Protein AF-A0A821IIA4-F1 (afdb_monomer_lite)

pLDDT: mean 80.3, std 17.49, range [37.56, 95.81]

Secondary structure (DSSP, 8-state):
-----------GGGS-HHHHHHSHHHHHHHHHHHHHTT-HHHHHHHHHHHHHHHHHHHHHHHHTTS-HHHHHHHHHHHHHHHHHHIIIIIGGGTT-------

InterPro domains:
  IPR036305 RGS domain superfamily [SSF48097] (13-93)
  IPR044926 RGS, subdomain 2 [G3DSA:1.10.167.10] (7-100)

Structure (mmCIF, N/CA/C/O backbone):
data_AF-A0A821IIA4-F1
#
_entry.id   AF-A0A821IIA4-F1
#
loop_
_atom_site.group_PDB
_atom_site.id
_atom_site.type_symbol
_atom_site.label_atom_id
_atom_site.label_alt_id
_atom_site.label_comp_id
_atom_site.label_asym_id
_atom_site.label_entity_id
_atom_site.label_seq_id
_atom_site.pdbx_PDB_ins_code
_atom_site.Cartn_x
_atom_site.Cartn_y
_atom_site.Cartn_z
_atom_site.occupancy
_atom_site.B_iso_or_equiv
_atom_site.auth_seq_id
_atom_site.auth_comp_id
_atom_site.auth_asym_id
_atom_site.auth_atom_id
_atom_site.pdbx_PDB_model_num
ATOM 1 N N . ASP A 1 1 ? 12.006 35.104 -15.943 1.00 46.50 1 ASP A N 1
ATOM 2 C CA . ASP A 1 1 ? 11.820 33.881 -16.730 1.00 46.50 1 ASP A CA 1
ATOM 3 C C . ASP A 1 1 ? 12.836 32.860 -16.276 1.00 46.50 1 ASP A C 1
ATOM 5 O O . ASP A 1 1 ? 14.031 33.108 -16.378 1.00 46.50 1 ASP A O 1
ATOM 9 N N . ASP A 1 2 ? 12.292 31.808 -15.665 1.00 48.22 2 ASP A N 1
ATOM 10 C CA . ASP A 1 2 ? 12.897 30.498 -15.418 1.00 48.22 2 ASP A CA 1
ATOM 11 C C . ASP A 1 2 ? 14.081 30.425 -14.441 1.00 48.22 2 ASP A C 1
ATOM 13 O O . ASP A 1 2 ? 15.229 30.180 -14.806 1.00 48.22 2 ASP A O 1
ATOM 17 N N . ASP A 1 3 ? 13.757 30.539 -13.147 1.00 46.84 3 ASP A N 1
ATOM 18 C CA . ASP A 1 3 ? 14.538 29.885 -12.094 1.00 46.84 3 ASP A CA 1
ATOM 19 C C . ASP A 1 3 ? 14.408 28.361 -12.269 1.00 46.84 3 ASP A C 1
ATOM 21 O O . ASP A 1 3 ? 13.519 27.716 -11.703 1.00 46.84 3 ASP A O 1
ATOM 25 N N . ASP A 1 4 ? 15.288 27.784 -13.089 1.00 54.78 4 ASP A N 1
ATOM 26 C CA . ASP A 1 4 ? 15.502 26.343 -13.172 1.00 54.78 4 ASP A CA 1
ATOM 27 C C . ASP A 1 4 ? 15.873 25.826 -11.778 1.00 54.78 4 ASP A C 1
ATOM 29 O O . ASP A 1 4 ? 17.001 25.969 -11.295 1.00 54.78 4 ASP A O 1
ATOM 33 N N . ILE A 1 5 ? 14.899 2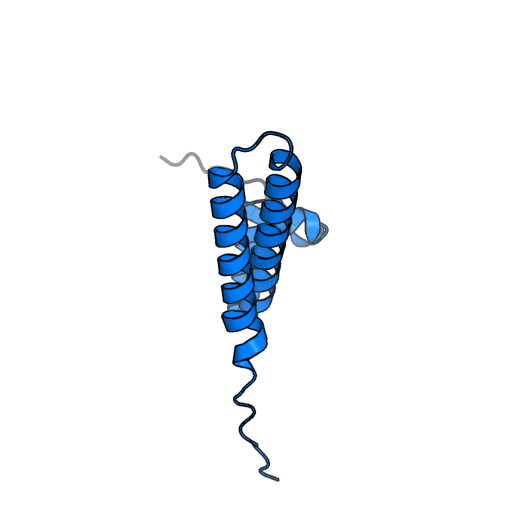5.212 -11.108 1.00 52.19 5 ILE A N 1
ATOM 34 C CA . ILE A 1 5 ? 15.121 24.459 -9.880 1.00 52.19 5 ILE A CA 1
ATOM 35 C C . ILE A 1 5 ? 16.086 23.330 -10.244 1.00 52.19 5 ILE A C 1
ATOM 37 O O . ILE A 1 5 ? 15.690 22.312 -10.815 1.00 52.19 5 ILE A O 1
ATOM 41 N N . ILE A 1 6 ? 17.366 23.505 -9.907 1.00 53.56 6 ILE A N 1
ATOM 42 C CA . ILE A 1 6 ? 18.374 22.448 -9.971 1.00 53.56 6 ILE A CA 1
ATOM 43 C C . ILE A 1 6 ? 17.992 21.420 -8.905 1.00 53.56 6 ILE A C 1
ATOM 45 O O . ILE A 1 6 ? 18.475 21.444 -7.773 1.00 53.56 6 ILE A O 1
ATOM 49 N N . LEU A 1 7 ? 17.071 20.522 -9.257 1.00 52.22 7 LEU A N 1
ATOM 50 C CA . LEU A 1 7 ? 16.818 19.319 -8.486 1.00 52.22 7 LEU A CA 1
ATOM 51 C C . LEU A 1 7 ? 18.162 18.590 -8.388 1.00 52.22 7 LEU A C 1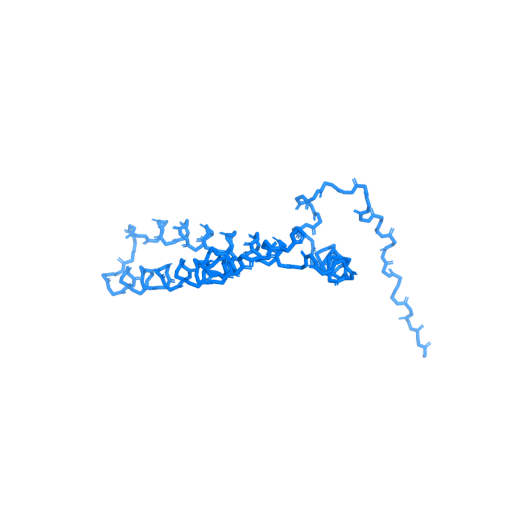
ATOM 53 O O . LEU A 1 7 ? 18.785 18.336 -9.427 1.00 52.22 7 LEU A O 1
ATOM 57 N N . PRO A 1 8 ? 18.656 18.287 -7.173 1.00 52.41 8 PRO A N 1
ATOM 58 C CA . PRO A 1 8 ? 19.904 17.565 -7.037 1.00 52.41 8 PRO A CA 1
ATOM 59 C C . PRO A 1 8 ? 19.804 16.299 -7.881 1.00 52.41 8 PRO A C 1
ATOM 61 O O . PRO A 1 8 ? 18.798 15.588 -7.842 1.00 52.41 8 PRO A O 1
ATOM 64 N N . LYS A 1 9 ? 20.837 16.050 -8.689 1.00 58.34 9 LYS A N 1
ATOM 65 C CA . LYS A 1 9 ? 20.967 14.866 -9.540 1.00 58.34 9 LYS A CA 1
ATOM 66 C C . LYS A 1 9 ? 21.227 13.664 -8.629 1.00 58.34 9 LYS A C 1
ATOM 68 O O . LYS A 1 9 ? 22.331 13.134 -8.582 1.00 58.34 9 LYS A O 1
ATOM 73 N N . VAL A 1 10 ? 20.243 13.310 -7.805 1.00 57.91 10 VAL A N 1
ATOM 74 C CA . VAL A 1 10 ? 20.335 12.200 -6.867 1.00 57.91 10 VAL A CA 1
ATOM 75 C C . VAL A 1 10 ? 20.371 10.947 -7.724 1.00 57.91 10 VAL A C 1
ATOM 77 O O . VAL A 1 10 ? 19.397 10.594 -8.388 1.00 57.91 10 VAL A O 1
ATOM 80 N N . SER A 1 11 ? 21.530 10.296 -7.766 1.00 67.12 11 SER A N 1
ATOM 81 C CA . SER A 1 11 ? 21.643 8.967 -8.348 1.00 67.12 11 SER A CA 1
ATOM 82 C C . SER A 1 11 ? 20.930 7.995 -7.410 1.00 67.12 11 SER A C 1
ATOM 84 O O . SER A 1 11 ? 21.545 7.374 -6.552 1.00 67.12 11 SER A O 1
ATOM 86 N N . TYR A 1 12 ? 19.610 7.861 -7.560 1.00 68.19 12 TYR A N 1
ATOM 87 C CA . TYR A 1 12 ? 18.808 6.892 -6.799 1.00 68.19 12 TYR A CA 1
ATOM 88 C C . TYR A 1 12 ? 19.237 5.440 -7.058 1.00 68.19 12 TYR A C 1
ATOM 90 O O . TYR A 1 12 ? 18.822 4.534 -6.349 1.00 68.19 12 TYR A O 1
ATOM 98 N N . ARG A 1 13 ? 20.079 5.216 -8.073 1.00 66.69 13 ARG A N 1
ATOM 99 C CA . ARG A 1 13 ? 20.547 3.903 -8.517 1.00 66.69 13 ARG A CA 1
ATOM 100 C C . ARG A 1 13 ? 21.415 3.181 -7.485 1.00 66.69 13 ARG A C 1
ATOM 102 O O . ARG A 1 13 ? 21.458 1.957 -7.501 1.00 66.69 13 ARG A O 1
ATOM 109 N N . GLU A 1 14 ? 22.117 3.929 -6.641 1.00 80.25 14 GLU A N 1
ATOM 110 C CA . GLU A 1 14 ? 23.046 3.377 -5.644 1.00 80.25 14 GLU A CA 1
ATOM 111 C C . GLU A 1 14 ? 22.449 3.348 -4.235 1.00 80.25 14 GLU A C 1
ATOM 113 O O . GLU A 1 14 ? 23.069 2.822 -3.312 1.00 80.25 14 GLU A O 1
ATOM 118 N N . LEU A 1 15 ? 21.242 3.892 -4.060 1.00 83.12 15 LEU A N 1
ATOM 119 C CA . LEU A 1 15 ? 20.584 3.887 -2.765 1.00 83.12 15 LEU A CA 1
ATOM 120 C C . LEU A 1 15 ? 20.002 2.499 -2.466 1.00 83.12 15 LEU A C 1
ATOM 122 O O . LEU A 1 15 ? 19.442 1.851 -3.358 1.00 83.12 15 LEU A O 1
ATOM 126 N N . PRO A 1 16 ? 20.072 2.040 -1.207 1.00 89.50 16 PRO A N 1
ATOM 127 C CA . PRO A 1 16 ? 19.329 0.871 -0.768 1.00 89.50 16 PRO A CA 1
ATOM 128 C C . PRO A 1 16 ? 17.838 1.020 -1.088 1.00 89.50 16 PRO A C 1
ATOM 1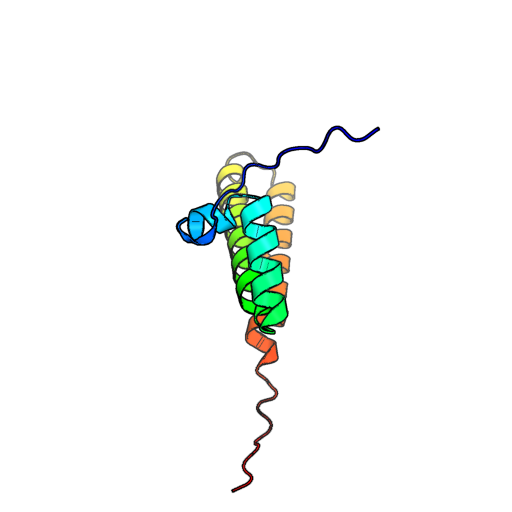30 O O . PRO A 1 16 ? 17.271 2.102 -0.937 1.00 89.50 16 PRO A O 1
ATOM 133 N N . LEU A 1 17 ? 17.169 -0.080 -1.449 1.00 85.56 17 LEU A N 1
ATOM 134 C CA . LEU A 1 17 ? 15.736 -0.059 -1.770 1.00 85.56 17 LEU A CA 1
ATOM 135 C C . LEU A 1 17 ? 14.903 0.594 -0.655 1.00 85.56 17 LEU A C 1
ATOM 137 O O . LEU A 1 17 ? 14.004 1.375 -0.939 1.00 85.56 17 LEU A O 1
ATOM 141 N N . ALA A 1 18 ? 15.238 0.340 0.611 1.00 86.69 18 ALA A N 1
ATOM 142 C CA . ALA A 1 18 ? 14.560 0.964 1.746 1.00 86.69 18 ALA A CA 1
ATOM 143 C C . ALA A 1 18 ? 14.663 2.503 1.742 1.00 86.69 18 ALA A C 1
ATOM 145 O O . ALA A 1 18 ? 13.707 3.180 2.107 1.00 86.69 18 ALA A O 1
ATOM 146 N N . GLU A 1 19 ? 15.790 3.071 1.312 1.00 87.69 19 GLU A N 1
ATOM 147 C CA . GLU A 1 19 ? 15.958 4.525 1.201 1.00 87.69 19 GLU A CA 1
ATOM 148 C C . GLU A 1 19 ? 15.195 5.096 0.006 1.00 87.69 19 GLU A C 1
ATOM 150 O O . GLU A 1 19 ? 14.598 6.166 0.114 1.00 87.69 19 GLU A O 1
ATOM 155 N N . ILE A 1 20 ? 15.147 4.358 -1.108 1.00 88.50 20 ILE A N 1
ATOM 156 C CA . ILE A 1 20 ? 14.335 4.718 -2.276 1.00 88.50 20 ILE A CA 1
ATOM 157 C C . ILE A 1 20 ? 12.853 4.773 -1.888 1.00 88.50 20 ILE A C 1
ATOM 159 O O . ILE A 1 20 ? 12.179 5.750 -2.201 1.00 88.50 20 ILE A O 1
ATOM 163 N N . LEU A 1 21 ? 12.357 3.761 -1.169 1.00 88.25 21 LEU A N 1
ATOM 164 C CA . LEU A 1 21 ? 10.950 3.661 -0.769 1.00 88.25 21 LEU A CA 1
ATOM 165 C C . LEU A 1 21 ? 10.543 4.705 0.285 1.00 88.25 21 LEU A C 1
ATOM 167 O O . LEU A 1 21 ? 9.384 5.108 0.317 1.00 88.25 21 LEU A O 1
ATOM 171 N N . ASN A 1 22 ? 11.481 5.168 1.117 1.00 85.44 22 ASN A N 1
ATOM 172 C CA . ASN A 1 22 ? 11.237 6.203 2.130 1.00 85.44 22 ASN A CA 1
ATOM 173 C C . ASN A 1 22 ? 11.431 7.640 1.608 1.00 85.44 22 ASN A C 1
ATOM 175 O O . ASN A 1 22 ? 11.149 8.600 2.325 1.00 85.44 22 ASN A O 1
ATOM 179 N N . ASN A 1 23 ? 11.914 7.816 0.375 1.00 85.81 23 ASN A N 1
ATOM 180 C CA . ASN A 1 23 ? 12.097 9.118 -0.259 1.00 85.81 23 ASN A CA 1
ATOM 181 C C . ASN A 1 23 ? 10.989 9.361 -1.292 1.00 85.81 23 ASN A C 1
ATOM 183 O O . ASN A 1 23 ? 10.896 8.618 -2.261 1.00 85.81 23 ASN A O 1
ATOM 187 N N . CYS A 1 24 ? 10.195 10.429 -1.150 1.00 83.31 24 CYS A N 1
ATOM 188 C CA . CYS A 1 24 ? 9.064 10.692 -2.054 1.00 83.31 24 CYS A CA 1
ATOM 189 C C . CYS A 1 24 ? 9.465 10.747 -3.541 1.00 83.31 24 CYS A C 1
ATOM 191 O O . CYS A 1 24 ? 8.755 10.214 -4.389 1.00 83.31 24 CYS A O 1
ATOM 193 N N . ASN A 1 25 ? 10.618 11.345 -3.856 1.00 86.44 25 ASN A N 1
ATOM 194 C CA . ASN A 1 25 ? 11.112 11.434 -5.231 1.00 86.44 25 ASN A CA 1
ATOM 195 C C . ASN A 1 25 ? 11.665 10.083 -5.708 1.00 86.44 25 ASN A C 1
ATOM 197 O O . ASN A 1 25 ? 11.403 9.671 -6.835 1.00 86.44 25 ASN A O 1
ATOM 201 N N . GLY A 1 26 ? 12.412 9.382 -4.848 1.00 86.00 26 GLY A N 1
ATOM 202 C CA . GLY A 1 26 ? 12.944 8.048 -5.138 1.00 86.00 26 GLY A CA 1
ATOM 203 C C . GLY A 1 26 ? 11.833 7.039 -5.423 1.00 86.00 26 GLY A C 1
ATOM 204 O O . GLY A 1 26 ? 11.902 6.309 -6.413 1.00 86.00 26 GLY A O 1
ATOM 205 N N . LEU A 1 27 ? 10.778 7.061 -4.608 1.00 89.69 27 LEU A N 1
ATOM 206 C CA . LEU A 1 27 ? 9.596 6.231 -4.774 1.00 89.69 27 LEU A CA 1
ATOM 207 C C . LEU A 1 27 ? 8.887 6.524 -6.099 1.00 89.69 27 LEU A C 1
ATOM 209 O O . LEU A 1 27 ? 8.574 5.585 -6.822 1.00 89.69 27 LEU A O 1
ATOM 213 N N . ASP A 1 28 ? 8.679 7.793 -6.460 1.00 90.19 28 ASP A N 1
ATOM 214 C CA . ASP A 1 28 ? 8.019 8.157 -7.723 1.00 90.19 28 ASP A CA 1
ATOM 215 C C . ASP A 1 28 ? 8.792 7.642 -8.952 1.00 90.19 28 ASP A C 1
ATOM 217 O O . ASP A 1 28 ? 8.217 7.004 -9.838 1.00 90.19 28 ASP A O 1
ATOM 221 N N . TYR A 1 29 ? 10.118 7.822 -8.986 1.00 89.44 29 TYR A N 1
ATOM 222 C CA . TYR A 1 29 ? 10.949 7.269 -10.063 1.00 89.44 29 TYR A CA 1
ATOM 223 C C . TYR A 1 29 ? 10.926 5.738 -10.094 1.00 89.44 29 TYR A C 1
ATOM 225 O O . TYR A 1 29 ? 10.863 5.142 -11.172 1.00 89.44 29 TYR A O 1
ATOM 233 N N . PHE A 1 30 ? 10.952 5.093 -8.928 1.00 90.31 30 PHE A N 1
ATOM 234 C CA . PHE A 1 30 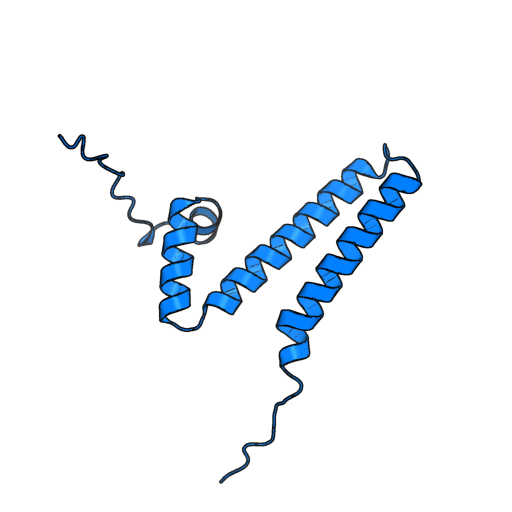? 10.886 3.641 -8.822 1.00 90.31 30 PHE A CA 1
ATOM 235 C C . PHE A 1 30 ? 9.535 3.087 -9.294 1.00 90.31 30 PHE A C 1
ATOM 237 O O . PHE A 1 30 ? 9.504 2.108 -10.040 1.00 90.31 30 PHE A O 1
ATOM 244 N N . LEU A 1 31 ? 8.422 3.740 -8.946 1.00 92.56 31 LEU A N 1
ATOM 245 C CA . LEU A 1 31 ? 7.087 3.369 -9.416 1.00 92.56 31 LEU A CA 1
ATOM 246 C C . LEU A 1 31 ? 6.957 3.540 -10.932 1.00 92.56 31 LEU A C 1
ATOM 248 O O . LEU A 1 31 ? 6.447 2.636 -11.590 1.00 92.56 31 LEU A O 1
ATOM 252 N N . LYS A 1 32 ? 7.481 4.631 -11.506 1.00 91.94 32 LYS A N 1
ATOM 253 C CA . LYS A 1 32 ? 7.525 4.833 -12.968 1.00 91.94 32 LYS A CA 1
ATOM 254 C C . LYS A 1 32 ? 8.326 3.742 -13.678 1.00 91.94 32 LYS A C 1
ATOM 256 O O . LYS A 1 32 ? 7.911 3.260 -14.730 1.00 91.94 32 LYS A O 1
ATOM 261 N N . PHE A 1 33 ? 9.454 3.328 -13.099 1.00 91.00 33 PHE A N 1
ATOM 262 C CA . PHE A 1 33 ? 10.245 2.210 -13.611 1.00 91.00 33 PHE A CA 1
ATOM 263 C C . PHE A 1 33 ? 9.482 0.881 -13.537 1.00 91.00 33 PHE A C 1
ATOM 265 O O . PHE A 1 33 ? 9.438 0.145 -14.513 1.00 91.00 33 PHE A O 1
ATOM 272 N N . LEU A 1 34 ? 8.834 0.567 -12.415 1.00 93.75 34 LEU A N 1
ATOM 273 C CA . LEU A 1 34 ? 8.047 -0.662 -12.316 1.00 93.75 34 LEU A CA 1
ATOM 274 C C . LEU A 1 34 ? 6.821 -0.642 -13.230 1.00 93.75 34 LEU A C 1
ATOM 276 O O . LEU A 1 34 ? 6.455 -1.676 -13.777 1.00 93.75 34 LEU A O 1
ATOM 280 N N . GLN A 1 35 ? 6.206 0.520 -13.437 1.00 94.19 35 GLN A N 1
ATOM 281 C CA . GLN A 1 35 ? 5.097 0.679 -14.371 1.00 94.19 35 GLN A CA 1
ATOM 282 C C . GLN A 1 35 ? 5.525 0.394 -15.815 1.00 94.19 35 GLN A C 1
ATOM 284 O O . GLN A 1 35 ? 4.775 -0.251 -16.542 1.00 94.19 35 GLN A O 1
ATOM 289 N N . SER A 1 36 ? 6.733 0.798 -16.229 1.00 94.56 36 SER A N 1
ATOM 290 C CA . SER A 1 36 ? 7.242 0.477 -17.572 1.00 94.56 36 SER A CA 1
ATOM 291 C C . SER A 1 36 ? 7.547 -1.013 -17.774 1.00 94.56 36 SER A C 1
ATOM 293 O O . SER A 1 36 ? 7.650 -1.463 -18.914 1.00 94.56 36 SER A O 1
ATOM 295 N N . LEU A 1 37 ? 7.651 -1.777 -16.683 1.00 95.06 37 LEU A N 1
ATOM 296 C CA . LEU A 1 37 ? 7.841 -3.228 -16.678 1.00 95.06 37 LEU A CA 1
ATOM 297 C C . LEU A 1 37 ? 6.552 -4.016 -16.394 1.00 95.06 37 LEU A C 1
ATOM 299 O O . LEU A 1 37 ? 6.630 -5.225 -16.197 1.00 95.06 37 LEU A O 1
ATOM 303 N N . ASP A 1 38 ? 5.394 -3.348 -16.313 1.00 91.56 38 ASP A N 1
ATOM 304 C CA . ASP A 1 38 ? 4.122 -3.943 -15.861 1.00 91.56 38 ASP A CA 1
ATOM 305 C C . ASP A 1 38 ? 4.239 -4.659 -14.493 1.00 91.56 38 ASP A C 1
ATOM 307 O O . ASP A 1 38 ? 3.581 -5.647 -14.182 1.00 91.56 38 ASP A O 1
ATOM 311 N N . ALA A 1 39 ? 5.134 -4.146 -13.647 1.00 91.12 39 ALA A N 1
ATOM 312 C CA . ALA A 1 39 ? 5.531 -4.712 -12.361 1.00 91.12 39 ALA A CA 1
ATOM 313 C C . ALA A 1 39 ? 5.104 -3.829 -11.173 1.00 91.12 39 ALA A C 1
ATOM 315 O O . ALA A 1 39 ? 5.459 -4.096 -10.023 1.00 91.12 39 ALA A O 1
ATOM 316 N N . VAL A 1 40 ? 4.332 -2.763 -11.425 1.00 92.06 40 VAL A N 1
ATOM 317 C CA . VAL A 1 40 ? 3.899 -1.797 -10.396 1.00 92.06 40 VAL A CA 1
ATOM 318 C C . VAL A 1 40 ? 3.085 -2.453 -9.275 1.00 92.06 40 VAL A C 1
ATOM 320 O O . VAL A 1 40 ? 3.138 -2.010 -8.127 1.00 92.06 40 VAL A O 1
ATOM 323 N N . GLY A 1 41 ? 2.404 -3.566 -9.574 1.00 90.25 41 GLY A N 1
ATOM 324 C CA . GLY A 1 41 ? 1.667 -4.359 -8.591 1.00 90.25 41 GLY A CA 1
ATOM 325 C C . GLY A 1 41 ? 2.524 -4.819 -7.406 1.00 90.25 41 GLY A C 1
ATOM 326 O O . GLY A 1 41 ? 2.033 -4.816 -6.281 1.00 90.25 41 GLY A O 1
ATOM 327 N N . TYR A 1 42 ? 3.810 -5.130 -7.614 1.00 89.75 42 TYR A N 1
ATOM 328 C CA . TYR A 1 42 ? 4.703 -5.558 -6.529 1.00 89.75 42 TYR A CA 1
ATOM 329 C C . TYR A 1 42 ? 5.000 -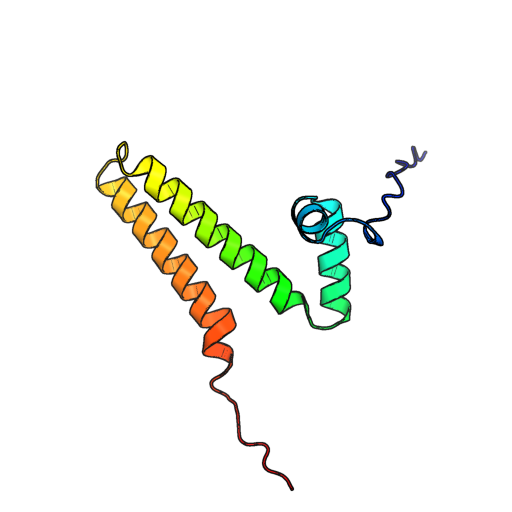4.432 -5.533 1.00 89.75 42 TYR A C 1
ATOM 331 O O . TYR A 1 42 ? 4.988 -4.658 -4.323 1.00 89.75 42 TYR A O 1
ATOM 339 N N . ALA A 1 43 ? 5.235 -3.210 -6.022 1.00 90.31 43 ALA A N 1
ATOM 340 C CA . ALA A 1 43 ? 5.441 -2.061 -5.144 1.00 90.31 43 ALA A CA 1
ATOM 341 C C . ALA A 1 43 ? 4.143 -1.646 -4.448 1.00 90.31 43 ALA A C 1
ATOM 343 O O . ALA A 1 43 ? 4.161 -1.389 -3.248 1.00 90.31 43 ALA A O 1
ATOM 344 N N . ASN A 1 44 ? 3.013 -1.650 -5.158 1.00 90.81 44 ASN A N 1
ATOM 345 C CA . ASN A 1 44 ? 1.717 -1.334 -4.557 1.00 90.81 44 ASN A CA 1
ATOM 346 C C . ASN A 1 44 ? 1.341 -2.332 -3.452 1.00 90.81 44 ASN A C 1
ATOM 348 O O . ASN A 1 44 ? 0.867 -1.919 -2.394 1.00 90.81 44 ASN A O 1
ATOM 352 N N . PHE A 1 45 ? 1.622 -3.624 -3.652 1.00 92.44 45 PHE A N 1
ATOM 353 C CA . PHE A 1 45 ? 1.472 -4.634 -2.607 1.00 92.44 45 PHE A CA 1
ATOM 354 C C . PHE A 1 45 ? 2.307 -4.287 -1.372 1.00 92.44 45 PHE A C 1
ATOM 356 O O . PHE A 1 45 ? 1.767 -4.226 -0.268 1.00 92.44 45 PHE A O 1
ATOM 363 N N . TYR A 1 46 ? 3.605 -4.021 -1.558 1.00 91.81 46 TYR A N 1
ATOM 364 C CA . TYR A 1 46 ? 4.502 -3.677 -0.455 1.00 91.81 46 TYR A CA 1
ATOM 365 C C . TYR A 1 46 ? 4.010 -2.446 0.318 1.00 91.81 46 TYR A C 1
ATOM 367 O O . TYR A 1 46 ? 3.913 -2.490 1.542 1.00 91.81 46 TYR A O 1
ATOM 375 N N . LEU A 1 47 ? 3.654 -1.366 -0.383 1.00 91.38 47 LEU A N 1
ATOM 376 C CA . LEU A 1 47 ? 3.202 -0.118 0.238 1.00 91.38 47 LEU A CA 1
ATOM 377 C C . LEU A 1 47 ? 1.898 -0.306 1.025 1.00 91.38 47 LEU A C 1
ATOM 379 O O . LEU A 1 47 ? 1.784 0.181 2.148 1.00 91.38 47 LEU A O 1
ATOM 383 N N . ASN A 1 48 ? 0.936 -1.052 0.477 1.00 92.94 48 ASN A N 1
ATOM 384 C CA . ASN A 1 48 ? -0.322 -1.340 1.168 1.00 92.94 48 ASN A CA 1
ATOM 385 C C . ASN A 1 48 ? -0.111 -2.252 2.387 1.00 92.94 48 ASN A C 1
ATOM 387 O O . ASN A 1 48 ? -0.727 -2.038 3.433 1.00 92.94 48 ASN A O 1
ATOM 391 N N . ALA A 1 49 ? 0.778 -3.245 2.285 1.00 94.12 49 ALA A N 1
ATOM 392 C CA . ALA A 1 49 ? 1.133 -4.109 3.407 1.00 94.12 49 ALA A CA 1
ATOM 393 C C . ALA A 1 49 ? 1.834 -3.321 4.525 1.00 94.12 49 ALA A C 1
ATOM 395 O O . ALA A 1 49 ? 1.533 -3.510 5.706 1.00 94.12 49 ALA A O 1
ATOM 396 N N . GLU A 1 50 ? 2.719 -2.394 4.162 1.00 92.88 50 GLU A N 1
ATOM 397 C CA . GLU A 1 50 ? 3.403 -1.519 5.110 1.00 92.88 50 GLU A CA 1
ATOM 398 C C . GLU A 1 50 ? 2.428 -0.542 5.785 1.00 92.88 50 GLU A C 1
ATOM 400 O O . GLU A 1 50 ? 2.471 -0.368 7.005 1.00 92.88 50 GLU A O 1
ATOM 405 N N . ALA A 1 51 ? 1.475 0.020 5.034 1.00 92.38 51 ALA A N 1
ATOM 406 C CA . ALA A 1 51 ? 0.402 0.842 5.589 1.00 92.38 51 ALA A CA 1
ATOM 407 C C . ALA A 1 51 ? -0.457 0.058 6.596 1.00 92.38 51 ALA A C 1
ATOM 409 O O . ALA A 1 51 ? -0.742 0.559 7.686 1.00 92.38 51 ALA A O 1
ATOM 410 N N . PHE A 1 52 ? -0.818 -1.190 6.277 1.00 95.44 52 PHE A N 1
ATOM 411 C CA . PHE A 1 52 ? -1.538 -2.079 7.192 1.00 95.44 52 PHE A CA 1
ATOM 412 C C . PHE A 1 52 ? -0.733 -2.367 8.469 1.00 95.44 52 PHE A C 1
ATOM 414 O O . PHE A 1 52 ? -1.262 -2.256 9.579 1.00 95.44 52 PHE A O 1
ATOM 421 N N . ARG A 1 53 ? 0.565 -2.668 8.335 1.00 94.81 53 ARG A N 1
ATOM 422 C CA . ARG A 1 53 ? 1.472 -2.894 9.471 1.00 94.81 53 ARG A CA 1
ATOM 423 C C . ARG A 1 53 ? 1.548 -1.666 10.384 1.00 94.81 53 ARG A C 1
ATOM 425 O O . ARG A 1 53 ? 1.447 -1.802 11.605 1.00 94.81 53 ARG A O 1
ATOM 432 N N . CYS A 1 54 ? 1.703 -0.477 9.803 1.00 92.19 54 CYS A N 1
ATOM 433 C CA . CYS A 1 54 ? 1.744 0.789 10.532 1.00 92.19 54 CYS A CA 1
ATOM 434 C C . CYS A 1 54 ? 0.425 1.071 11.259 1.00 92.19 54 CYS A C 1
ATOM 436 O O . CYS A 1 54 ? 0.448 1.366 12.454 1.00 92.19 54 CYS A O 1
ATOM 438 N N . ALA A 1 55 ? -0.719 0.895 10.589 1.00 92.31 55 ALA A N 1
ATOM 439 C CA . ALA A 1 55 ? -2.033 1.049 11.209 1.00 92.31 55 ALA A CA 1
ATOM 440 C C . ALA A 1 55 ? -2.212 0.099 12.407 1.00 92.31 55 ALA A C 1
ATOM 442 O O . ALA A 1 55 ? -2.691 0.514 13.463 1.00 92.31 55 ALA A O 1
ATOM 443 N N . GLY A 1 56 ? -1.766 -1.157 12.283 1.00 92.56 56 GLY A N 1
ATOM 444 C CA . GLY A 1 56 ? -1.836 -2.147 13.361 1.00 92.56 56 GLY A CA 1
ATOM 445 C C . GLY A 1 56 ? -0.973 -1.773 14.569 1.00 92.56 56 GLY A C 1
ATOM 446 O O . GLY A 1 56 ? -1.415 -1.888 15.718 1.00 92.56 56 GLY A O 1
ATOM 447 N N . ALA A 1 57 ? 0.238 -1.265 14.326 1.00 91.12 57 ALA A N 1
ATOM 448 C CA . ALA A 1 57 ? 1.123 -0.779 15.381 1.00 91.12 57 ALA A CA 1
ATOM 449 C C . ALA A 1 57 ? 0.522 0.436 16.109 1.00 91.12 57 ALA A C 1
ATOM 451 O O . ALA A 1 57 ? 0.490 0.460 17.342 1.00 91.12 57 ALA A O 1
ATOM 452 N N . SER A 1 58 ? -0.018 1.407 15.366 1.00 88.94 58 SER A N 1
ATOM 453 C CA . SER A 1 58 ? -0.682 2.583 15.936 1.00 88.94 58 SER A CA 1
ATOM 454 C C . SER A 1 58 ? -1.923 2.209 16.749 1.00 88.94 58 SER A C 1
ATOM 456 O O . SER A 1 58 ? -2.079 2.679 17.876 1.00 88.94 58 SER A O 1
ATOM 458 N N . ALA A 1 59 ? -2.768 1.312 16.234 1.00 88.25 59 ALA A N 1
ATOM 459 C CA . ALA A 1 59 ? -3.944 0.822 16.949 1.00 88.25 59 ALA A CA 1
ATOM 460 C C . ALA A 1 59 ? -3.562 0.114 18.260 1.00 88.25 59 ALA A C 1
ATOM 462 O O . ALA A 1 59 ? -4.204 0.330 19.289 1.00 88.25 59 ALA A O 1
ATOM 463 N N . SER A 1 60 ? -2.482 -0.673 18.250 1.00 86.00 60 SER A N 1
ATOM 464 C CA . SER A 1 60 ? -1.971 -1.366 19.440 1.00 86.00 60 SER A CA 1
ATOM 465 C C . SER A 1 60 ? -1.463 -0.389 20.506 1.00 86.00 60 SER A C 1
ATOM 467 O O . SER A 1 60 ? -1.764 -0.549 21.686 1.00 86.00 60 SER A O 1
ATOM 469 N N . GLN A 1 61 ? -0.744 0.664 20.104 1.00 85.06 61 GLN A N 1
ATOM 470 C CA . GLN A 1 61 ? -0.264 1.710 21.019 1.00 85.06 61 GLN A CA 1
ATOM 471 C C . GLN A 1 61 ? -1.410 2.523 21.633 1.00 85.06 61 GLN A C 1
ATOM 473 O O . GLN A 1 61 ? -1.346 2.924 22.796 1.00 85.06 61 GLN A O 1
ATOM 478 N N . GLN A 1 62 ? -2.465 2.764 20.856 1.00 83.12 62 GLN A N 1
ATOM 479 C CA . GLN A 1 62 ? -3.646 3.493 21.309 1.00 83.12 62 GLN A CA 1
ATOM 480 C C . GLN A 1 62 ? -4.581 2.631 22.157 1.00 83.12 62 GLN A C 1
ATOM 482 O O . GLN A 1 62 ? -5.354 3.185 22.932 1.00 83.12 62 GLN A O 1
ATOM 487 N N . HIS A 1 63 ? -4.500 1.300 22.070 1.00 78.50 63 HIS A N 1
ATOM 488 C CA . HIS A 1 63 ? -5.437 0.386 22.725 1.00 78.50 63 HIS A CA 1
ATOM 489 C C . HIS A 1 63 ? -5.579 0.648 24.231 1.00 78.50 63 HIS A C 1
ATOM 491 O O . HIS A 1 63 ? -6.694 0.721 24.737 1.00 78.50 63 HIS A O 1
ATOM 497 N N . ALA A 1 64 ? -4.467 0.894 24.931 1.00 76.06 64 ALA A N 1
ATOM 498 C CA . ALA A 1 64 ? -4.461 1.176 26.370 1.00 76.06 64 ALA A CA 1
ATOM 499 C C . ALA A 1 64 ? -5.089 2.533 26.761 1.00 76.06 64 ALA A C 1
ATOM 501 O O . ALA A 1 64 ? -5.327 2.774 27.941 1.00 76.06 64 ALA A O 1
ATOM 502 N N . ARG A 1 65 ? -5.311 3.439 25.799 1.00 80.88 65 ARG A N 1
ATOM 503 C CA . ARG A 1 65 ? -5.789 4.819 26.017 1.00 80.88 65 ARG A CA 1
ATOM 504 C C . ARG A 1 65 ? -7.090 5.143 25.273 1.00 80.88 65 ARG A C 1
ATOM 506 O O . ARG A 1 65 ? -7.637 6.223 25.466 1.00 80.88 65 ARG A O 1
ATOM 513 N N . ALA A 1 66 ? -7.552 4.246 24.408 1.00 82.19 66 ALA A N 1
ATOM 514 C CA . ALA A 1 66 ? -8.701 4.443 23.537 1.00 82.19 66 ALA A CA 1
ATOM 515 C C . ALA A 1 66 ? -10.012 4.044 24.227 1.00 82.19 66 ALA A C 1
ATOM 517 O O . ALA A 1 66 ? -10.053 3.106 25.023 1.00 82.19 66 ALA A O 1
ATOM 518 N N . THR A 1 67 ? -11.097 4.734 23.878 1.00 90.44 67 THR A N 1
ATOM 519 C CA . THR A 1 67 ? -12.455 4.314 24.241 1.00 90.44 67 THR A CA 1
ATOM 520 C C . THR A 1 67 ? -12.824 3.018 23.514 1.00 90.44 67 THR A C 1
ATOM 522 O O . THR A 1 67 ? -12.226 2.674 22.493 1.00 90.44 67 THR A O 1
ATOM 525 N N . VAL A 1 68 ? -13.842 2.307 24.007 1.00 87.62 68 VAL A N 1
ATOM 526 C CA . VAL A 1 68 ? -14.349 1.077 23.366 1.00 87.62 68 VAL A CA 1
ATOM 527 C C . VAL A 1 68 ? -14.769 1.333 21.914 1.00 87.62 68 VAL A C 1
ATOM 529 O O . VAL A 1 68 ? -14.432 0.549 21.032 1.00 87.62 68 VAL A O 1
ATOM 532 N N . GLU A 1 69 ? -15.434 2.459 21.650 1.00 88.06 69 GLU A N 1
ATOM 533 C CA . GLU A 1 69 ? -15.828 2.867 20.295 1.00 88.06 69 GLU A CA 1
ATOM 534 C C . GLU A 1 69 ? -14.609 3.062 19.387 1.00 88.06 69 GLU A C 1
ATOM 536 O O . GLU A 1 69 ? -14.572 2.561 18.267 1.00 88.06 69 GLU A O 1
ATOM 541 N N . GLN A 1 70 ? -13.557 3.719 19.880 1.00 86.62 70 GLN A N 1
ATOM 542 C CA . GLN A 1 70 ? -12.352 3.949 19.088 1.00 86.62 70 GLN A CA 1
ATOM 543 C C . GLN A 1 70 ? -11.561 2.659 18.838 1.00 86.62 70 GLN A C 1
ATOM 545 O O . GLN A 1 70 ? -10.977 2.482 17.769 1.00 86.62 70 GLN A O 1
ATOM 550 N N . GLN A 1 71 ? -11.583 1.720 19.786 1.00 86.31 71 GLN A N 1
ATOM 551 C CA . GLN A 1 71 ? -11.034 0.382 19.575 1.00 86.31 71 GLN A CA 1
ATOM 552 C C . GLN A 1 71 ? -11.807 -0.386 18.493 1.00 86.31 71 GLN A C 1
ATOM 554 O O . GLN A 1 71 ? -11.176 -1.025 17.650 1.00 86.31 71 GLN A O 1
ATOM 559 N N . GLN A 1 72 ? -13.142 -0.304 18.480 1.00 88.50 72 GLN A N 1
ATOM 560 C CA . GLN A 1 72 ? -13.976 -0.936 17.452 1.00 88.50 72 GLN A CA 1
ATOM 561 C C . GLN A 1 72 ? -13.701 -0.354 16.063 1.00 88.50 72 GLN A C 1
ATOM 563 O O . GLN A 1 72 ? -13.429 -1.115 15.135 1.00 88.50 72 GLN A O 1
ATOM 568 N N . THR A 1 73 ? -13.657 0.974 15.935 1.00 91.06 73 THR A N 1
ATOM 569 C CA . THR A 1 73 ? -13.319 1.650 14.673 1.00 91.06 73 THR A CA 1
ATOM 570 C C . THR A 1 73 ? -11.939 1.235 14.163 1.00 91.06 73 THR A C 1
ATOM 572 O O . THR A 1 73 ? -11.782 0.894 12.992 1.00 91.06 73 THR A O 1
ATOM 575 N N . ASN A 1 74 ? -10.932 1.191 15.042 1.00 90.81 74 ASN A N 1
ATOM 576 C CA . ASN A 1 74 ? -9.586 0.754 14.670 1.00 90.81 74 ASN A CA 1
ATOM 577 C C . ASN A 1 74 ? -9.573 -0.700 14.168 1.00 90.81 74 ASN A C 1
ATOM 579 O O . ASN A 1 74 ? -8.899 -1.007 13.185 1.00 90.81 74 ASN A O 1
ATOM 583 N N . GLN A 1 75 ? -10.324 -1.599 14.811 1.00 92.00 75 GLN A N 1
ATOM 584 C CA . GLN A 1 75 ? -10.442 -2.988 14.359 1.00 92.00 75 GLN A CA 1
ATOM 585 C C . GLN A 1 75 ? -11.153 -3.107 13.008 1.00 92.00 75 GLN A C 1
ATOM 587 O O . GLN A 1 75 ? -10.748 -3.925 12.182 1.00 92.00 75 GLN A O 1
ATOM 592 N N . GLU A 1 76 ? -12.188 -2.305 12.764 1.00 94.75 76 GLU A N 1
ATOM 593 C CA . GLU A 1 76 ? -12.910 -2.297 11.492 1.00 94.75 76 GLU A CA 1
ATOM 594 C C . GLU A 1 76 ? -12.030 -1.796 10.341 1.00 94.75 76 GLU A C 1
ATOM 596 O O . GLU A 1 76 ? -11.957 -2.448 9.299 1.00 94.75 76 GLU A O 1
ATOM 601 N N . ILE A 1 77 ? -11.278 -0.711 10.557 1.00 93.56 77 ILE A N 1
ATOM 602 C CA . ILE A 1 77 ? -10.302 -0.198 9.585 1.00 93.56 77 ILE A CA 1
ATOM 603 C C . ILE A 1 77 ? -9.280 -1.283 9.234 1.00 93.56 77 ILE A C 1
ATOM 605 O O . ILE A 1 77 ? -9.077 -1.581 8.058 1.00 93.56 77 ILE A O 1
ATOM 609 N N . LEU A 1 78 ? -8.675 -1.921 10.241 1.00 94.62 78 LEU A N 1
ATOM 610 C CA . LEU A 1 78 ? -7.690 -2.982 10.015 1.00 94.62 78 LEU A CA 1
ATOM 611 C C . LEU A 1 78 ? -8.290 -4.168 9.260 1.00 94.62 78 LEU A C 1
ATOM 613 O O . LEU A 1 78 ? -7.655 -4.709 8.356 1.00 94.62 78 LEU A O 1
ATOM 617 N N . ARG A 1 79 ? -9.521 -4.563 9.596 1.00 95.81 79 ARG A N 1
ATOM 618 C CA . ARG A 1 79 ? -10.222 -5.642 8.897 1.00 95.81 79 ARG A CA 1
ATOM 619 C C . ARG A 1 79 ? -10.443 -5.303 7.423 1.00 95.81 79 ARG A C 1
ATOM 621 O O . ARG A 1 79 ? -10.204 -6.165 6.582 1.00 95.81 79 ARG A O 1
ATOM 628 N N . ASN A 1 80 ? -10.872 -4.081 7.116 1.00 95.62 80 ASN A N 1
ATOM 629 C CA . ASN A 1 80 ? -11.101 -3.642 5.740 1.00 95.62 80 ASN A CA 1
ATOM 630 C C . ASN A 1 80 ? -9.788 -3.598 4.946 1.00 95.62 80 ASN A C 1
ATOM 632 O O . ASN A 1 80 ? -9.710 -4.194 3.880 1.00 95.62 80 ASN A O 1
ATOM 636 N N . MET A 1 81 ? -8.718 -3.040 5.520 1.00 95.44 81 MET A N 1
ATOM 637 C CA . MET A 1 81 ? -7.393 -3.038 4.885 1.00 95.44 81 MET A CA 1
ATOM 638 C C . MET A 1 81 ? -6.865 -4.455 4.609 1.00 95.44 81 MET A C 1
ATOM 640 O O . MET A 1 81 ? -6.316 -4.723 3.541 1.00 95.44 81 MET A O 1
ATOM 644 N N . ALA A 1 82 ? -7.030 -5.381 5.561 1.00 94.31 82 ALA A N 1
ATOM 645 C CA . ALA A 1 82 ? -6.626 -6.774 5.382 1.00 94.31 82 ALA A CA 1
ATOM 646 C C . ALA A 1 82 ? -7.437 -7.465 4.277 1.00 94.31 82 ALA A C 1
ATOM 648 O O . ALA A 1 82 ? -6.881 -8.223 3.482 1.00 94.31 82 ALA A O 1
ATOM 649 N N . LYS A 1 83 ? -8.745 -7.194 4.218 1.00 93.62 83 LYS A N 1
ATOM 650 C CA . LYS A 1 83 ? -9.626 -7.707 3.170 1.00 93.62 83 LYS A CA 1
ATOM 651 C C . LYS A 1 83 ? -9.187 -7.210 1.790 1.00 93.62 83 LYS A C 1
ATOM 653 O O . LYS A 1 83 ? -9.008 -8.040 0.904 1.00 93.62 83 LYS A O 1
ATOM 658 N N . ASP A 1 84 ? -8.932 -5.912 1.642 1.00 91.81 84 ASP A N 1
ATOM 659 C CA . ASP A 1 84 ? -8.495 -5.313 0.376 1.00 91.81 84 ASP A CA 1
ATOM 660 C C . ASP A 1 84 ? -7.172 -5.924 -0.109 1.00 91.81 84 ASP A C 1
ATOM 662 O O . ASP A 1 84 ? -7.036 -6.286 -1.278 1.00 91.81 84 ASP A O 1
ATOM 666 N N . LEU A 1 85 ? -6.209 -6.128 0.801 1.00 92.19 85 LEU A N 1
ATOM 667 C CA . LEU A 1 85 ? -4.943 -6.801 0.490 1.00 92.19 85 LEU A CA 1
ATOM 668 C C . LEU A 1 85 ? -5.162 -8.226 -0.038 1.00 92.19 85 LEU A C 1
ATOM 670 O O . LEU A 1 85 ? -4.555 -8.615 -1.039 1.00 92.19 85 LEU A O 1
ATOM 674 N N . ILE A 1 86 ? -6.025 -8.999 0.624 1.00 90.88 86 ILE A N 1
ATOM 675 C CA . ILE A 1 86 ? -6.355 -10.374 0.232 1.00 90.88 86 ILE A CA 1
ATOM 676 C C . ILE A 1 86 ? -7.032 -10.400 -1.141 1.00 90.88 86 ILE A C 1
ATOM 678 O O . ILE A 1 86 ? -6.604 -11.145 -2.024 1.00 90.88 86 ILE A O 1
ATOM 682 N N . GLU A 1 87 ? -8.063 -9.583 -1.338 1.00 89.75 87 GLU A N 1
ATOM 683 C CA . GLU A 1 87 ? -8.837 -9.549 -2.580 1.00 89.75 87 GLU A CA 1
ATOM 684 C C . GLU A 1 87 ? -7.987 -9.108 -3.773 1.00 89.75 87 GLU A C 1
ATOM 686 O O . GLU A 1 87 ? -8.030 -9.740 -4.830 1.00 89.75 87 GLU A O 1
ATOM 691 N N . GLN A 1 88 ? -7.161 -8.078 -3.594 1.00 87.94 88 GLN A N 1
ATOM 692 C CA . GLN A 1 88 ? -6.392 -7.486 -4.681 1.00 87.94 88 GLN A CA 1
ATOM 693 C C . GLN A 1 88 ? -5.176 -8.333 -5.087 1.00 87.94 88 GLN A C 1
ATOM 695 O O . GLN A 1 88 ? -4.913 -8.500 -6.282 1.00 87.94 88 GLN A O 1
ATOM 700 N N . TYR A 1 89 ? -4.439 -8.889 -4.119 1.00 87.12 89 TYR A N 1
ATOM 701 C CA . TYR A 1 89 ? -3.125 -9.493 -4.385 1.00 87.12 89 TYR A CA 1
ATOM 702 C C . TYR A 1 89 ? -3.075 -11.012 -4.218 1.00 87.12 89 TYR A C 1
ATOM 704 O O . TYR A 1 89 ? -2.211 -11.650 -4.814 1.00 87.12 89 TYR A O 1
ATOM 712 N N . PHE A 1 90 ? -3.980 -11.609 -3.439 1.00 82.19 90 PHE A N 1
ATOM 713 C CA . PHE A 1 90 ? -3.958 -13.051 -3.179 1.00 82.19 90 PHE A CA 1
ATOM 714 C C . PHE A 1 90 ? -5.066 -13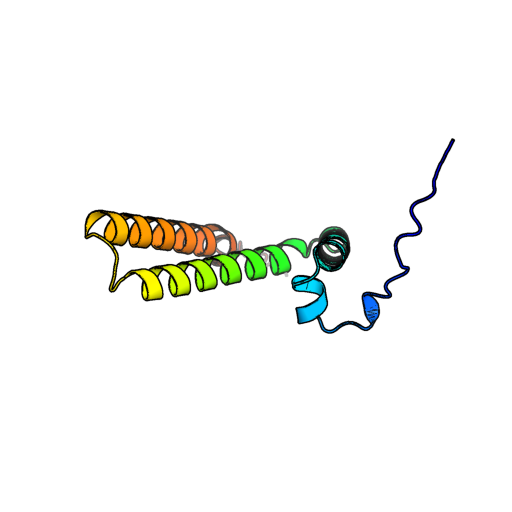.796 -3.929 1.00 82.19 90 PHE A C 1
ATOM 716 O O . PHE A 1 90 ? -4.822 -14.877 -4.463 1.00 82.19 90 PHE A O 1
ATOM 723 N N . LEU A 1 91 ? -6.269 -13.222 -4.031 1.00 75.12 91 LEU A N 1
ATOM 724 C CA . LEU A 1 91 ? -7.425 -13.881 -4.655 1.00 75.12 91 LEU A CA 1
ATOM 725 C C . LEU A 1 91 ? -7.534 -13.674 -6.172 1.00 75.12 91 LEU A C 1
ATOM 727 O O . LEU A 1 91 ? -8.209 -14.458 -6.841 1.00 75.12 91 LEU A O 1
ATOM 731 N N . SER A 1 92 ? -6.805 -12.714 -6.748 1.00 58.78 92 SER A N 1
ATOM 732 C CA . SER A 1 92 ? -6.699 -12.530 -8.206 1.00 58.78 92 SER A CA 1
ATOM 733 C C . SER A 1 92 ? -6.032 -13.715 -8.934 1.00 58.78 92 SER A C 1
ATOM 735 O O . SER A 1 92 ? -6.045 -13.775 -10.162 1.00 58.78 92 SER A O 1
ATOM 737 N N . THR A 1 93 ? -5.530 -14.715 -8.194 1.00 52.06 93 THR A N 1
ATOM 738 C CA . THR A 1 93 ? -4.982 -15.974 -8.727 1.00 52.06 93 THR A CA 1
ATOM 739 C C . THR A 1 93 ? -6.007 -17.101 -8.925 1.00 52.06 93 THR A C 1
ATOM 741 O O . THR A 1 93 ? -5.656 -18.138 -9.489 1.00 52.06 93 THR A O 1
ATOM 744 N N . VAL A 1 94 ? -7.298 -16.921 -8.606 1.00 47.59 94 VAL A N 1
ATOM 745 C CA . VAL A 1 94 ? -8.345 -17.912 -8.961 1.00 47.59 94 VAL A CA 1
ATOM 746 C C . VAL A 1 94 ? -8.874 -17.682 -10.386 1.00 47.59 94 VAL A C 1
ATOM 748 O O . VAL A 1 94 ? -10.067 -17.586 -10.645 1.00 47.59 94 VAL A O 1
ATOM 751 N N . SER A 1 95 ? -7.959 -17.592 -11.347 1.00 45.84 95 SER A N 1
ATOM 752 C CA . SER A 1 95 ? -8.235 -17.895 -12.753 1.00 45.84 95 SER A CA 1
ATOM 753 C C . SER A 1 95 ? -6.947 -18.354 -13.432 1.00 45.84 95 SER A C 1
ATOM 755 O O . SER A 1 95 ? -6.595 -17.890 -14.515 1.00 45.84 95 SER A O 1
ATOM 757 N N . VAL A 1 96 ? -6.265 -19.338 -12.834 1.00 45.53 96 VAL A N 1
ATOM 758 C CA . VAL A 1 96 ? -5.418 -20.257 -13.605 1.00 45.53 96 VAL A CA 1
ATOM 759 C C . VAL A 1 96 ? -6.359 -21.126 -14.444 1.00 45.53 96 VAL A C 1
ATOM 761 O O . VAL A 1 96 ? -6.574 -22.308 -14.182 1.00 45.53 96 VAL A O 1
ATOM 764 N N . LYS A 1 97 ? -6.985 -20.524 -15.461 1.00 40.75 97 LYS A N 1
ATOM 765 C CA . LYS A 1 97 ? -7.489 -21.285 -16.597 1.00 40.75 97 LYS A CA 1
ATOM 766 C C . LYS A 1 97 ? -6.256 -21.885 -17.247 1.00 40.75 97 LYS A C 1
ATOM 768 O O . LYS A 1 97 ? -5.573 -21.212 -18.004 1.00 40.75 97 LYS A O 1
ATOM 773 N N . CYS A 1 98 ? -5.947 -23.112 -16.843 1.00 37.56 98 CYS A N 1
ATOM 774 C CA . CYS A 1 98 ? -5.551 -24.215 -17.705 1.00 37.56 98 CYS A CA 1
ATOM 775 C C . CYS A 1 98 ? -5.297 -23.787 -19.167 1.00 37.56 98 CYS A C 1
ATOM 777 O O . CYS A 1 98 ? -6.098 -24.068 -20.051 1.00 37.56 98 CYS A O 1
ATOM 779 N N . LEU A 1 99 ? -4.172 -23.123 -19.436 1.00 39.75 99 LEU A N 1
ATOM 780 C CA . LEU A 1 99 ? -3.550 -23.150 -20.754 1.00 39.75 99 LEU A CA 1
ATOM 781 C C . LEU A 1 99 ? -2.605 -24.348 -20.757 1.00 39.75 99 LEU A C 1
ATOM 783 O O . LEU A 1 99 ? -1.390 -24.234 -20.858 1.00 39.75 99 LEU A O 1
ATOM 787 N N . VAL A 1 100 ? -3.216 -25.526 -20.608 1.00 44.56 100 VAL A N 1
ATOM 788 C CA . VAL A 1 100 ? -2.726 -26.709 -21.299 1.00 44.56 100 VAL A CA 1
ATOM 789 C C . VAL A 1 100 ? -3.121 -26.496 -22.753 1.00 44.56 100 VAL A C 1
ATOM 791 O O . VAL A 1 100 ? -4.247 -26.787 -23.145 1.00 44.56 100 VAL A O 1
ATOM 794 N N . GLN A 1 101 ? -2.209 -25.942 -23.538 1.00 38.28 101 GLN A N 1
ATOM 795 C CA . GLN A 1 101 ? -2.118 -26.279 -24.951 1.00 38.28 101 GLN A CA 1
ATOM 796 C C . GLN A 1 101 ? -0.654 -26.621 -25.215 1.00 38.28 101 GLN A C 1
ATOM 798 O O . GLN A 1 101 ? 0.177 -25.751 -25.466 1.00 38.28 101 GLN A O 1
ATOM 803 N N . LEU A 1 102 ? -0.372 -27.910 -24.997 1.00 38.12 102 LEU A N 1
ATOM 804 C CA . LEU A 1 102 ? 0.664 -28.654 -25.708 1.00 38.12 102 LEU A CA 1
ATOM 805 C C . LEU A 1 102 ? 0.335 -28.676 -27.204 1.00 38.12 102 LEU A C 1
ATOM 807 O O . LEU A 1 102 ? -0.879 -28.725 -27.519 1.00 38.12 102 LEU A O 1
#

Sequence (102 aa):
DDDDIILPKVSYRELPLAEILNNCNGLDYFLKFLQSLDAVGYANFYLNAEAFRCAGASASQQHARATVEQQQTNQEILRNMAKDLIEQYFLSTVSVKCLVQL

Organism: NCBI:txid392032

Foldseek 3Di:
DDPDPPPPPPPLVPDDPVVLCVDPVSVVVVLVVCVVVVNNVVVVLVVLVVVLVVLVVVLVVCVVPDDPVVNVVSVVVSVVSVVCSCVPPPVVPVPPPDPPDD

Radius of gyration: 19.83 Å; chains: 1; bounding box: 39×62×52 Å